Protein AF-A0A238JU93-F1 (afdb_monomer_lite)

pLDDT: mean 76.15, std 23.97, range [30.08, 98.0]

Sequence (103 aa):
MLAKKDDAGKHATKVAVDNVKELPSVAIEADSAPARLQLILPSQSMARLTSIKDVTEAASYAEVIRRSLRIYEGLLAEVLDGSSVVVRRTDGSEECLPIATVL

Radius of gyration: 22.77 Å; chains: 1; bounding box: 55×37×70 Å

Organism: NCBI:txid1655543

Foldseek 3Di:
DDDDDDDDDDPPPPDDPPDLPPPPPPPCPPPVDDDDDDDDDDPVVVVVLVVQCVVVVPPDSVRVVVVVVVVLVVQVNCVSVVHWDWDQDPVRDIDTDCSDDPD

Structure (mmCIF, N/CA/C/O backbone):
data_AF-A0A238JU93-F1
#
_entry.id   AF-A0A238JU93-F1
#
loop_
_atom_site.group_PDB
_atom_site.id
_atom_site.type_symbol
_atom_site.label_atom_id
_atom_site.label_alt_id
_atom_site.label_comp_id
_atom_site.label_asym_id
_atom_site.label_entity_id
_atom_site.label_seq_id
_atom_site.pdbx_PDB_ins_code
_atom_site.Cartn_x
_atom_site.Cartn_y
_atom_site.Cartn_z
_atom_site.occupancy
_atom_site.B_iso_or_equiv
_atom_site.auth_seq_id
_atom_site.auth_comp_id
_atom_site.auth_asym_id
_atom_site.auth_atom_id
_atom_site.pdbx_PDB_model_num
ATOM 1 N N . MET A 1 1 ? -40.085 -21.542 51.710 1.00 38.19 1 MET A N 1
ATOM 2 C CA . MET A 1 1 ? -38.966 -22.503 51.797 1.00 38.19 1 MET A CA 1
ATOM 3 C C . MET A 1 1 ? -38.433 -22.740 50.391 1.00 38.19 1 MET A C 1
ATOM 5 O O . MET A 1 1 ? -39.245 -23.122 49.569 1.00 38.19 1 MET A O 1
ATOM 9 N N . LEU A 1 2 ? -37.130 -22.463 50.187 1.00 43.84 2 LEU A N 1
ATOM 10 C CA . LEU A 1 2 ? -36.178 -22.917 49.142 1.00 43.84 2 LEU A CA 1
ATOM 11 C C . LEU A 1 2 ? -36.572 -22.827 47.645 1.00 43.84 2 LEU A C 1
ATOM 13 O O . LEU A 1 2 ? -37.677 -23.180 47.283 1.00 43.84 2 LEU A O 1
ATOM 17 N N . ALA A 1 3 ? -35.711 -22.542 46.663 1.00 40.59 3 ALA A N 1
ATOM 18 C CA . ALA A 1 3 ? -34.393 -21.911 46.494 1.00 40.59 3 ALA A CA 1
ATOM 19 C C . ALA A 1 3 ? -34.099 -21.924 44.961 1.00 40.59 3 ALA A C 1
ATOM 21 O O . ALA A 1 3 ? -34.670 -22.732 44.235 1.00 40.59 3 ALA A O 1
ATOM 22 N N . LYS A 1 4 ? -33.224 -21.024 44.492 1.00 47.06 4 LYS A N 1
ATOM 23 C CA . LYS A 1 4 ? -32.825 -20.717 43.095 1.00 47.06 4 LYS A CA 1
ATOM 24 C C . LYS A 1 4 ? -32.073 -21.827 42.320 1.00 47.06 4 LYS A C 1
ATOM 26 O O . LYS A 1 4 ? -31.382 -22.625 42.948 1.00 47.06 4 LYS A O 1
ATOM 31 N N . LYS A 1 5 ? -32.080 -21.729 40.975 1.00 43.16 5 LYS A N 1
ATOM 32 C CA . LYS A 1 5 ? -30.923 -21.833 40.032 1.00 43.16 5 LYS A CA 1
ATOM 33 C C . LYS A 1 5 ? -31.426 -21.584 38.592 1.00 43.16 5 LYS A C 1
ATOM 35 O O . LYS A 1 5 ? -32.360 -22.255 38.179 1.00 43.16 5 LYS A O 1
ATOM 40 N N . ASP A 1 6 ? -31.104 -20.479 37.922 1.00 41.03 6 ASP A N 1
ATOM 41 C CA . ASP A 1 6 ? -29.861 -20.108 37.209 1.00 41.03 6 ASP A CA 1
ATOM 42 C C . ASP A 1 6 ? -29.646 -20.855 35.873 1.00 41.03 6 ASP A C 1
ATOM 44 O O . ASP A 1 6 ? -29.473 -22.070 35.860 1.00 41.03 6 ASP A O 1
ATOM 48 N N . ASP A 1 7 ? -29.560 -20.050 34.804 1.00 36.25 7 ASP A N 1
ATOM 49 C CA . ASP A 1 7 ? -28.516 -20.054 33.759 1.00 36.25 7 ASP A CA 1
ATOM 50 C C . ASP A 1 7 ? -28.916 -20.304 32.287 1.00 36.25 7 ASP A C 1
ATOM 52 O O . ASP A 1 7 ? -29.649 -21.230 31.959 1.00 36.25 7 ASP A O 1
ATOM 56 N N . ALA A 1 8 ? -28.327 -19.437 31.447 1.00 34.69 8 ALA A N 1
ATOM 57 C CA . ALA A 1 8 ? -27.998 -19.527 30.022 1.00 34.69 8 ALA A CA 1
ATOM 58 C C . ALA A 1 8 ? -29.110 -19.890 29.013 1.00 34.69 8 ALA A C 1
ATOM 60 O O . ALA A 1 8 ? -29.830 -20.862 29.137 1.00 34.69 8 ALA A O 1
ATOM 61 N N . GLY A 1 9 ? -29.285 -19.207 27.886 1.00 30.08 9 GLY A N 1
ATOM 62 C CA . GLY A 1 9 ? -28.359 -18.373 27.141 1.00 30.08 9 GLY A CA 1
ATOM 63 C C . GLY A 1 9 ? -28.615 -18.610 25.647 1.00 30.08 9 GLY A C 1
ATOM 64 O O . GLY A 1 9 ? -28.700 -19.745 25.201 1.00 30.08 9 GLY A O 1
ATOM 65 N N . LYS A 1 10 ? -28.742 -17.515 24.891 1.00 37.72 10 LYS A N 1
ATOM 66 C CA . LYS A 1 10 ? -28.444 -17.388 23.452 1.00 37.72 10 LYS A CA 1
ATOM 67 C C . LYS A 1 10 ? -28.916 -18.517 22.513 1.00 37.72 10 LYS A C 1
ATOM 69 O O . LYS A 1 10 ? -28.138 -19.384 22.132 1.00 37.72 10 LYS A O 1
ATOM 74 N N . HIS A 1 11 ? -30.102 -18.351 21.929 1.00 38.03 11 HIS A N 1
ATOM 75 C CA . HIS A 1 11 ? -30.345 -18.823 20.561 1.00 38.03 11 HIS A CA 1
ATOM 76 C C . HIS A 1 11 ? -29.900 -17.736 19.574 1.00 38.03 11 HIS A C 1
ATOM 78 O O . HIS A 1 11 ? -30.714 -17.007 19.018 1.00 38.03 11 HIS A O 1
ATOM 84 N N . ALA A 1 12 ? -28.584 -17.590 19.407 1.00 37.09 12 ALA A N 1
ATOM 85 C CA . ALA A 1 12 ? -28.033 -16.919 18.239 1.00 37.09 12 ALA A CA 1
ATOM 86 C C . ALA A 1 12 ? -27.796 -17.992 17.178 1.00 37.09 12 ALA A C 1
ATOM 88 O O . ALA A 1 12 ? -27.004 -18.915 17.366 1.00 37.09 12 ALA A O 1
ATOM 89 N N . THR A 1 13 ? -28.555 -17.887 16.096 1.00 34.25 13 THR A N 1
ATOM 90 C CA . THR A 1 13 ? -28.474 -18.715 14.900 1.00 34.25 13 THR A CA 1
ATOM 91 C C . THR A 1 13 ? -27.028 -18.771 14.413 1.00 34.25 13 THR A C 1
ATOM 93 O O . THR A 1 13 ? -26.450 -17.758 14.024 1.00 34.25 13 THR A O 1
ATOM 96 N N . LYS A 1 14 ? -26.431 -19.962 14.467 1.00 35.19 14 LYS A N 1
ATOM 97 C CA . LYS A 1 14 ? -25.110 -20.249 13.912 1.00 35.19 14 LYS A CA 1
ATOM 98 C C . LYS A 1 14 ? -25.271 -20.277 12.390 1.00 35.19 14 LYS A C 1
ATOM 100 O O . LYS A 1 14 ? -25.664 -21.295 11.829 1.00 35.19 14 LYS A O 1
ATOM 105 N N . VAL A 1 15 ? -25.071 -19.138 11.731 1.00 40.88 15 VAL A N 1
ATOM 106 C CA . VAL A 1 15 ? -24.903 -19.117 10.276 1.00 40.88 15 VAL A CA 1
ATOM 107 C C . VAL A 1 15 ? -23.533 -19.724 10.007 1.00 40.88 15 VAL A C 1
ATOM 109 O O . VAL A 1 15 ? -22.523 -19.222 10.495 1.00 40.88 15 VAL A O 1
ATOM 112 N N . ALA A 1 16 ? -23.534 -20.866 9.325 1.00 37.03 16 ALA A N 1
ATOM 113 C CA . ALA A 1 16 ? -22.337 -21.550 8.876 1.00 37.03 16 ALA A CA 1
ATOM 114 C C . ALA A 1 16 ? -21.545 -20.603 7.967 1.00 37.03 16 ALA A C 1
ATOM 116 O O . ALA A 1 16 ? -22.004 -20.244 6.883 1.00 37.03 16 ALA A O 1
ATOM 117 N N . VAL A 1 17 ? -20.372 -20.182 8.434 1.00 42.12 17 VAL A N 1
ATOM 118 C CA . VAL A 1 17 ? -19.372 -19.474 7.629 1.00 42.12 17 VAL A CA 1
ATOM 119 C C . VAL A 1 17 ? -18.515 -20.538 6.940 1.00 42.12 17 VAL A C 1
ATOM 121 O O . VAL A 1 17 ? -17.309 -20.612 7.125 1.00 42.12 17 VAL A O 1
ATOM 124 N N . ASP A 1 18 ? -19.163 -21.415 6.178 1.00 40.91 18 ASP A N 1
ATOM 125 C CA . ASP A 1 18 ? -18.491 -22.403 5.339 1.00 40.91 18 ASP A CA 1
ATOM 126 C C . ASP A 1 18 ? -18.476 -21.838 3.919 1.00 40.91 18 ASP A C 1
ATOM 128 O O . ASP A 1 18 ? -19.372 -22.146 3.137 1.00 40.91 18 ASP A O 1
ATOM 132 N N . ASN A 1 19 ? -17.553 -20.906 3.644 1.00 43.50 19 ASN A N 1
ATOM 133 C CA . ASN A 1 19 ? -17.003 -20.582 2.309 1.00 43.50 19 ASN A CA 1
ATOM 134 C C . ASN A 1 19 ? -16.181 -19.276 2.299 1.00 43.50 19 ASN A C 1
ATOM 136 O O . ASN A 1 19 ? -16.199 -18.534 1.315 1.00 43.50 19 ASN A O 1
ATOM 140 N N . VAL A 1 20 ? -15.395 -18.992 3.343 1.00 45.66 20 VAL A N 1
ATOM 141 C CA . VAL A 1 20 ? -14.224 -18.135 3.117 1.00 45.66 20 VAL A CA 1
ATOM 142 C C . VAL A 1 20 ? -13.181 -19.045 2.491 1.00 45.66 20 VAL A C 1
ATOM 144 O O . VAL A 1 20 ? -12.593 -19.894 3.152 1.00 45.66 20 VAL A O 1
ATOM 147 N N . LYS A 1 21 ? -13.025 -18.937 1.170 1.00 47.75 21 LYS A N 1
ATOM 148 C CA . LYS A 1 21 ? -11.866 -19.486 0.477 1.00 47.75 21 LYS A CA 1
ATOM 149 C C . LYS A 1 21 ? -10.661 -18.788 1.097 1.00 47.75 21 LYS A C 1
ATOM 151 O O . LYS A 1 21 ? -10.388 -17.648 0.729 1.00 47.75 21 LYS A O 1
ATOM 156 N N . GLU A 1 22 ? -10.016 -19.441 2.067 1.00 47.25 22 GLU A N 1
ATOM 157 C CA . GLU A 1 22 ? -8.713 -19.033 2.583 1.00 47.25 22 GLU A CA 1
ATOM 158 C C . GLU A 1 22 ? -7.886 -18.599 1.373 1.00 47.25 22 GLU A C 1
ATOM 160 O O . GLU A 1 22 ? -7.807 -19.329 0.372 1.00 47.25 22 GLU A O 1
ATOM 165 N N . LEU A 1 23 ? -7.321 -17.386 1.413 1.00 49.19 23 LEU A N 1
ATOM 166 C CA . LEU A 1 23 ? -6.200 -17.112 0.526 1.00 49.19 23 LEU A CA 1
ATOM 167 C C . LEU A 1 23 ? -5.250 -18.277 0.761 1.00 49.19 23 LEU A C 1
ATOM 169 O O . LEU A 1 23 ? -4.904 -18.502 1.924 1.00 49.19 23 LEU A O 1
ATOM 173 N N . PRO A 1 24 ? -4.920 -19.070 -0.275 1.00 46.94 24 PRO A N 1
ATOM 174 C CA . PRO A 1 24 ? -4.088 -20.234 -0.068 1.00 46.94 24 PRO A CA 1
ATOM 175 C C . PRO A 1 24 ? -2.878 -19.738 0.702 1.00 46.94 24 PRO A C 1
ATOM 177 O O . PRO A 1 24 ? -2.241 -18.774 0.266 1.00 46.94 24 PRO A O 1
ATOM 180 N N . SER A 1 25 ? -2.614 -20.332 1.869 1.00 49.53 25 SER A N 1
ATOM 181 C CA . SER A 1 25 ? -1.358 -20.127 2.566 1.00 49.53 25 SER A CA 1
ATOM 182 C C . SER A 1 25 ? -0.304 -20.716 1.639 1.00 49.53 25 SER A C 1
ATOM 184 O O . SER A 1 25 ? 0.064 -21.888 1.736 1.00 49.53 25 SER A O 1
ATOM 186 N N . VAL A 1 26 ? 0.093 -19.948 0.628 1.00 48.62 26 VAL A N 1
ATOM 187 C CA . VAL A 1 26 ? 1.215 -20.288 -0.212 1.00 48.62 26 VAL A CA 1
ATOM 188 C C . VAL A 1 26 ? 2.356 -20.230 0.777 1.00 48.62 26 VAL A C 1
ATOM 190 O O . VAL A 1 26 ? 2.804 -19.154 1.166 1.00 48.62 26 VAL A O 1
ATOM 193 N N . ALA A 1 27 ? 2.770 -21.400 1.263 1.00 45.69 27 ALA A N 1
ATOM 194 C CA . ALA A 1 27 ? 4.126 -21.577 1.715 1.00 45.69 27 ALA A CA 1
ATOM 195 C C . ALA A 1 27 ? 4.948 -21.114 0.517 1.00 45.69 27 ALA A C 1
ATOM 197 O O . ALA A 1 27 ? 5.029 -21.812 -0.494 1.00 45.69 27 ALA A O 1
ATOM 198 N N . ILE A 1 28 ? 5.405 -19.861 0.564 1.00 55.47 28 ILE A N 1
ATOM 199 C CA . ILE A 1 28 ? 6.311 -19.323 -0.433 1.00 55.47 28 ILE A CA 1
ATOM 200 C C . ILE A 1 28 ? 7.607 -20.071 -0.149 1.00 55.47 28 ILE A C 1
ATOM 202 O O . ILE A 1 28 ? 8.468 -19.593 0.586 1.00 55.47 28 ILE A O 1
ATOM 206 N N . GLU A 1 29 ? 7.694 -21.303 -0.659 1.00 49.25 29 GLU A N 1
ATOM 207 C CA . GLU A 1 29 ? 8.950 -21.934 -1.022 1.00 49.25 29 GLU A CA 1
ATOM 208 C C . GLU A 1 29 ? 9.702 -20.822 -1.739 1.00 49.25 29 GLU A C 1
ATOM 210 O O . GLU A 1 29 ? 9.256 -20.332 -2.779 1.00 49.25 29 GLU A O 1
ATOM 215 N N . ALA A 1 30 ? 10.724 -20.290 -1.074 1.00 52.81 30 ALA A N 1
ATOM 216 C CA . ALA A 1 30 ? 11.425 -19.091 -1.486 1.00 52.81 30 ALA A CA 1
ATOM 217 C C . ALA A 1 30 ? 12.306 -19.401 -2.699 1.00 52.81 30 ALA A C 1
ATOM 219 O O . ALA A 1 30 ? 13.517 -19.198 -2.668 1.00 52.81 30 ALA A O 1
ATOM 220 N N . ASP A 1 31 ? 11.705 -19.880 -3.783 1.00 52.56 31 ASP A N 1
ATOM 221 C CA . ASP A 1 31 ? 12.300 -19.828 -5.097 1.00 52.56 31 ASP A CA 1
ATOM 222 C C . ASP A 1 31 ? 12.213 -18.369 -5.558 1.00 52.56 31 ASP A C 1
ATOM 224 O O . ASP A 1 31 ? 11.319 -17.931 -6.283 1.00 52.56 31 ASP A O 1
ATOM 228 N N . SER A 1 32 ? 13.110 -17.555 -4.996 1.00 63.62 32 SER A N 1
ATOM 229 C CA . SER A 1 32 ? 13.246 -16.120 -5.238 1.00 63.62 32 SER A CA 1
ATOM 230 C C . SER A 1 32 ? 13.865 -15.871 -6.619 1.00 63.62 32 SER A C 1
ATOM 232 O O . SER A 1 32 ? 14.860 -15.150 -6.757 1.00 63.62 32 SER A O 1
ATOM 234 N N . ALA A 1 33 ? 13.298 -16.470 -7.662 1.00 78.00 33 ALA A N 1
ATOM 235 C CA . ALA A 1 33 ? 13.676 -16.154 -9.024 1.00 78.00 33 ALA A CA 1
ATOM 236 C C . ALA A 1 33 ? 13.293 -14.688 -9.317 1.00 78.00 33 ALA A C 1
ATOM 238 O O . ALA A 1 33 ? 12.164 -14.267 -9.043 1.00 78.00 33 ALA A O 1
ATOM 239 N N . PRO A 1 34 ? 14.213 -13.868 -9.855 1.00 81.50 34 PRO A N 1
ATOM 240 C CA . PRO A 1 34 ? 13.912 -12.477 -10.157 1.00 81.50 34 PRO A CA 1
ATOM 241 C C . PRO A 1 34 ? 12.847 -12.388 -11.259 1.00 81.50 34 PRO A C 1
ATOM 243 O O . PRO A 1 34 ? 13.088 -12.771 -12.403 1.00 81.50 34 PRO A O 1
ATOM 246 N N . ALA A 1 35 ? 11.683 -11.827 -10.932 1.00 85.12 35 ALA A N 1
ATOM 247 C CA . ALA A 1 35 ? 10.632 -11.525 -11.898 1.00 85.12 35 ALA A CA 1
ATOM 248 C C . ALA A 1 35 ? 10.756 -10.084 -12.420 1.00 85.12 35 ALA A C 1
ATOM 250 O O . ALA A 1 35 ? 11.059 -9.153 -11.669 1.00 85.12 35 ALA A O 1
ATOM 251 N N . ARG A 1 36 ? 10.498 -9.880 -13.718 1.00 88.81 36 ARG A N 1
ATOM 252 C CA . ARG A 1 36 ? 10.411 -8.546 -14.334 1.00 88.81 36 ARG A CA 1
ATOM 253 C C . ARG A 1 36 ? 8.953 -8.208 -14.609 1.00 88.81 36 ARG A C 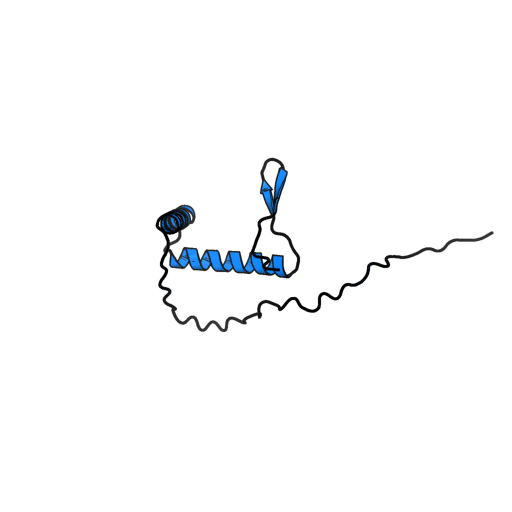1
ATOM 255 O O . ARG A 1 36 ? 8.285 -8.928 -15.341 1.00 88.81 36 ARG A O 1
ATOM 262 N N . LEU A 1 37 ? 8.493 -7.089 -14.060 1.00 88.00 37 LEU A N 1
ATOM 263 C CA . LEU A 1 37 ? 7.143 -6.578 -14.266 1.00 88.00 37 LEU A CA 1
ATOM 264 C C . LEU A 1 37 ? 7.207 -5.282 -15.075 1.00 88.00 37 LEU A C 1
ATOM 266 O O . LEU A 1 37 ? 7.816 -4.306 -14.636 1.00 88.00 37 LEU A O 1
ATOM 270 N N . GLN A 1 38 ? 6.584 -5.269 -16.252 1.00 92.50 38 GLN A N 1
ATOM 271 C CA . GLN A 1 38 ? 6.409 -4.050 -17.034 1.00 92.50 38 GLN A CA 1
ATOM 272 C C . GLN A 1 38 ? 5.055 -3.431 -16.686 1.00 92.50 38 GLN A C 1
ATOM 274 O O . GLN A 1 38 ? 4.013 -4.036 -16.918 1.00 92.50 38 GLN A O 1
ATOM 279 N N . LEU A 1 39 ? 5.076 -2.227 -16.118 1.00 89.62 39 LEU A N 1
ATOM 280 C CA . LEU A 1 39 ? 3.874 -1.499 -15.720 1.00 89.62 39 LEU A CA 1
ATOM 281 C C . LEU A 1 39 ? 3.670 -0.288 -16.623 1.00 89.62 39 LEU A C 1
ATOM 283 O O . LEU A 1 39 ? 4.596 0.492 -16.841 1.00 89.62 39 LEU A O 1
ATOM 287 N N . ILE A 1 40 ? 2.440 -0.108 -17.098 1.00 94.12 40 ILE A N 1
ATOM 288 C CA . ILE A 1 40 ? 1.999 1.130 -17.739 1.00 94.12 40 ILE A CA 1
ATOM 289 C C . ILE A 1 40 ? 1.117 1.852 -16.729 1.00 94.12 40 ILE A C 1
ATOM 291 O O . ILE A 1 40 ? 0.041 1.374 -16.376 1.00 94.12 40 ILE A O 1
ATOM 295 N N . LEU A 1 41 ? 1.595 2.991 -16.242 1.00 93.44 41 LEU A N 1
ATOM 296 C CA . LEU A 1 41 ? 0.904 3.794 -15.243 1.00 93.44 41 LEU A CA 1
ATOM 297 C C . LEU A 1 41 ? 0.551 5.160 -15.844 1.00 93.44 41 LEU A C 1
ATOM 299 O O . LEU A 1 41 ? 1.409 5.775 -16.484 1.00 93.44 41 LEU A O 1
ATOM 303 N N . PRO A 1 42 ? -0.673 5.674 -15.620 1.00 97.38 42 PRO A N 1
ATOM 304 C CA . PRO A 1 42 ? -0.985 7.067 -15.907 1.00 97.38 42 PRO A CA 1
ATOM 305 C C . PRO A 1 42 ? 0.005 8.002 -15.204 1.00 97.38 42 PRO A C 1
ATOM 307 O O . PRO A 1 42 ? 0.511 7.686 -14.123 1.00 97.38 42 PRO A O 1
ATOM 310 N N . SER A 1 43 ? 0.241 9.183 -15.776 1.00 95.94 43 SER A N 1
ATOM 311 C CA . SER A 1 43 ? 1.196 10.166 -15.241 1.00 95.94 43 SER A CA 1
ATOM 312 C C . SER A 1 43 ? 0.935 10.508 -13.770 1.00 95.94 43 SER A C 1
ATOM 314 O O . SER A 1 43 ? 1.868 10.576 -12.972 1.00 95.94 43 SER A O 1
ATOM 316 N N . GLN A 1 44 ? -0.338 10.641 -13.385 1.00 96.75 44 GLN A N 1
ATOM 317 C CA . GLN A 1 44 ? -0.728 10.886 -11.997 1.00 96.75 44 GLN A CA 1
ATOM 318 C C . GLN A 1 44 ? -0.321 9.735 -11.063 1.00 96.75 44 GLN A C 1
ATOM 320 O O . GLN A 1 44 ? 0.185 9.983 -9.969 1.00 96.75 44 GLN A O 1
ATOM 325 N N . SER A 1 45 ? -0.514 8.482 -11.479 1.00 95.56 45 SER A N 1
ATOM 326 C CA . SER A 1 45 ? -0.135 7.307 -10.687 1.00 95.56 45 SER A CA 1
ATOM 327 C C . SER A 1 45 ? 1.381 7.187 -10.553 1.00 95.56 45 SER A C 1
ATOM 329 O O . SER A 1 45 ? 1.869 6.884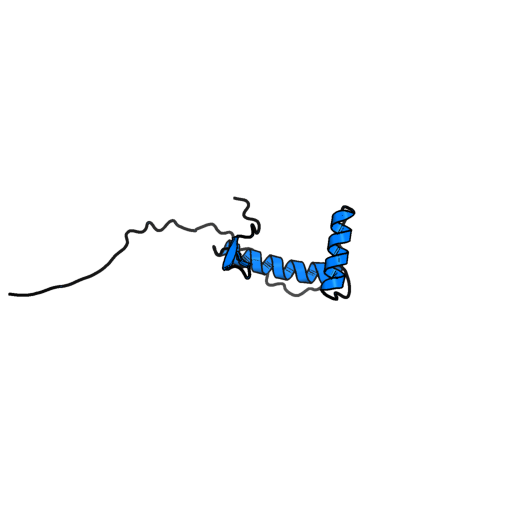 -9.466 1.00 95.56 45 SER A O 1
ATOM 331 N N . MET A 1 46 ? 2.131 7.501 -11.615 1.00 96.56 46 MET A N 1
ATOM 332 C CA . MET A 1 46 ? 3.593 7.593 -11.543 1.00 96.56 46 MET A CA 1
ATOM 333 C C . MET A 1 46 ? 4.048 8.661 -10.547 1.00 96.56 46 MET A C 1
ATOM 335 O O . MET A 1 46 ? 4.903 8.379 -9.717 1.00 96.56 46 MET A O 1
ATOM 339 N N . ALA A 1 47 ? 3.448 9.855 -10.571 1.00 97.19 47 ALA A N 1
ATOM 340 C CA . ALA A 1 47 ? 3.794 10.921 -9.630 1.00 97.19 47 ALA A CA 1
ATOM 341 C C . ALA A 1 47 ? 3.544 10.510 -8.168 1.00 97.19 47 ALA A C 1
ATOM 343 O O . ALA A 1 47 ? 4.377 10.769 -7.298 1.00 97.19 47 ALA A O 1
AT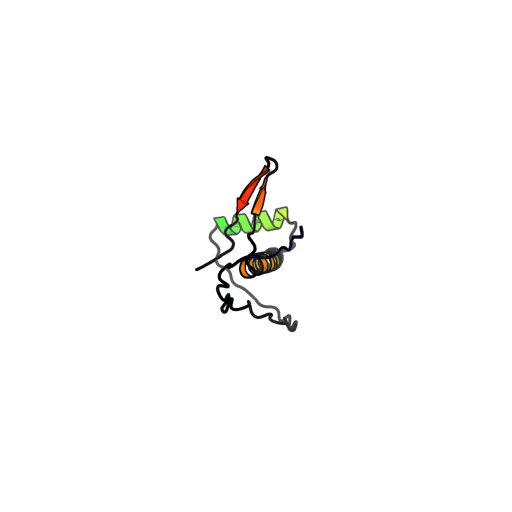OM 344 N N . ARG A 1 48 ? 2.430 9.813 -7.898 1.00 96.88 48 ARG A N 1
ATOM 345 C CA . ARG A 1 48 ? 2.150 9.240 -6.570 1.00 96.88 48 ARG A CA 1
ATOM 346 C C . ARG A 1 48 ? 3.205 8.212 -6.166 1.00 96.88 48 ARG A C 1
ATOM 348 O O . ARG A 1 48 ? 3.702 8.270 -5.047 1.00 96.88 48 ARG A O 1
ATOM 355 N N . LEU A 1 49 ? 3.572 7.307 -7.073 1.00 95.88 49 LEU A N 1
ATOM 356 C CA . LEU A 1 49 ? 4.595 6.293 -6.819 1.00 95.88 49 LEU A CA 1
ATOM 357 C C . LEU A 1 49 ? 5.960 6.926 -6.499 1.00 95.88 49 LEU A C 1
ATOM 359 O O . LEU A 1 49 ? 6.626 6.487 -5.562 1.00 95.88 49 LEU A O 1
ATOM 363 N N . THR A 1 50 ? 6.347 7.984 -7.219 1.00 97.00 50 THR A N 1
ATOM 364 C CA . THR A 1 50 ? 7.552 8.776 -6.925 1.00 97.00 50 THR A CA 1
ATOM 365 C C . THR A 1 50 ? 7.490 9.415 -5.545 1.00 97.00 50 THR A C 1
ATOM 367 O O . THR A 1 50 ? 8.403 9.219 -4.750 1.00 97.00 50 THR A O 1
ATOM 370 N N . SER A 1 51 ? 6.387 10.089 -5.210 1.00 97.94 51 SER A N 1
ATOM 371 C CA . SER A 1 51 ? 6.219 10.707 -3.891 1.00 97.94 51 SER A CA 1
ATOM 372 C C . SER A 1 51 ? 6.322 9.689 -2.750 1.00 97.94 51 SER A C 1
ATOM 374 O O . SER A 1 51 ? 7.014 9.945 -1.767 1.00 97.94 51 SER A O 1
ATOM 376 N N . ILE A 1 52 ? 5.703 8.513 -2.893 1.00 97.50 52 ILE A N 1
ATOM 377 C CA . ILE A 1 52 ? 5.795 7.440 -1.893 1.00 97.50 52 ILE A CA 1
ATOM 378 C C . ILE A 1 52 ? 7.237 6.945 -1.767 1.00 97.50 52 ILE A C 1
ATOM 380 O O . ILE A 1 52 ? 7.724 6.772 -0.650 1.00 97.50 52 ILE A O 1
ATOM 384 N N . LYS A 1 53 ? 7.934 6.728 -2.890 1.00 97.75 53 LYS A N 1
ATOM 385 C CA . LYS A 1 53 ? 9.342 6.313 -2.882 1.00 97.75 53 LYS A CA 1
ATOM 386 C C . LYS A 1 53 ? 10.199 7.291 -2.082 1.00 97.75 53 LYS A C 1
ATOM 388 O O . LYS A 1 53 ? 11.027 6.848 -1.295 1.00 97.75 53 LYS A O 1
ATOM 393 N N . ASP A 1 54 ? 9.997 8.588 -2.283 1.00 98.00 54 ASP A N 1
ATOM 394 C CA . ASP A 1 54 ? 10.819 9.619 -1.656 1.00 98.00 54 ASP A CA 1
ATOM 395 C C . ASP A 1 54 ? 10.499 9.772 -0.162 1.00 98.00 54 ASP A C 1
ATOM 397 O O . ASP A 1 54 ? 11.414 9.749 0.653 1.00 98.00 54 ASP A O 1
ATOM 401 N N . VAL A 1 55 ? 9.217 9.814 0.223 1.00 97.69 55 VAL A N 1
ATOM 402 C CA . VAL A 1 55 ? 8.797 9.921 1.638 1.00 97.69 55 VAL A CA 1
ATOM 403 C C . VAL A 1 55 ? 9.189 8.688 2.459 1.00 97.69 55 VAL A C 1
ATOM 405 O O . VAL A 1 55 ? 9.459 8.798 3.650 1.00 97.69 55 VAL A O 1
ATOM 408 N N . THR A 1 56 ? 9.216 7.506 1.837 1.00 95.81 56 THR A N 1
ATOM 409 C CA . THR A 1 56 ? 9.596 6.243 2.502 1.00 95.81 56 THR A CA 1
ATOM 410 C C . THR A 1 56 ? 11.069 5.875 2.320 1.00 95.81 56 THR A C 1
ATOM 412 O O . THR A 1 56 ? 11.470 4.764 2.688 1.00 95.81 56 THR A O 1
ATOM 415 N N . GLU A 1 57 ? 11.851 6.773 1.710 1.00 96.69 57 GLU A N 1
ATOM 416 C CA . GLU A 1 57 ? 13.277 6.604 1.408 1.00 96.69 57 GLU A CA 1
ATOM 417 C C . GLU A 1 57 ? 13.593 5.257 0.736 1.00 96.69 57 GLU A C 1
ATOM 419 O O . GLU A 1 57 ? 14.595 4.589 0.998 1.00 96.69 57 GLU A O 1
ATOM 424 N N . ALA A 1 58 ? 12.696 4.802 -0.137 1.00 97.19 58 ALA A N 1
ATOM 425 C CA . ALA A 1 58 ? 12.857 3.528 -0.809 1.00 97.19 58 ALA A CA 1
ATOM 426 C C . ALA A 1 58 ? 13.941 3.625 -1.894 1.00 97.19 58 ALA A C 1
ATOM 428 O O . ALA A 1 58 ? 13.935 4.516 -2.748 1.00 97.19 58 ALA A O 1
ATOM 429 N N . ALA A 1 59 ? 14.837 2.635 -1.919 1.00 96.00 59 ALA A N 1
ATOM 430 C CA . ALA A 1 59 ? 15.949 2.578 -2.868 1.00 96.00 59 ALA A CA 1
ATOM 431 C C . ALA A 1 59 ? 15.502 2.448 -4.340 1.00 96.00 59 ALA A C 1
ATOM 433 O O . ALA A 1 59 ? 16.260 2.760 -5.253 1.00 96.00 59 ALA A O 1
ATOM 434 N N . SER A 1 60 ? 14.278 1.969 -4.596 1.00 95.88 60 SER A N 1
ATOM 435 C CA . SER A 1 60 ? 13.720 1.820 -5.946 1.00 95.88 60 SER A CA 1
ATOM 436 C C . SER A 1 60 ? 12.193 1.709 -5.928 1.00 95.88 60 SER A C 1
ATOM 438 O O . SER A 1 60 ? 11.596 1.403 -4.897 1.00 95.88 60 SER A O 1
ATOM 440 N N . TYR A 1 61 ? 11.547 1.868 -7.088 1.00 95.06 61 TYR A N 1
ATOM 441 C CA . TYR A 1 61 ? 10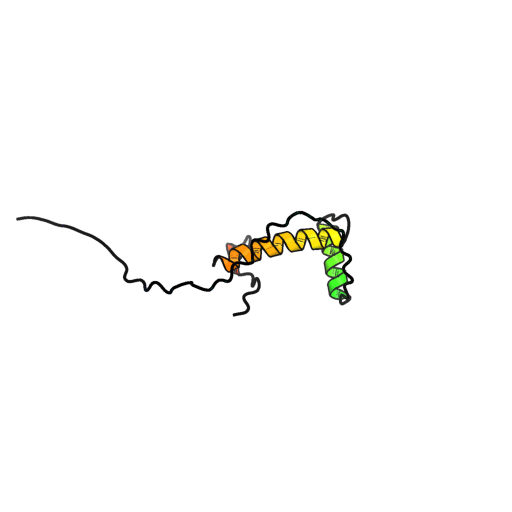.111 1.592 -7.232 1.00 95.06 61 TYR A CA 1
ATOM 442 C C . TYR A 1 61 ? 9.757 0.126 -6.952 1.00 95.06 61 TYR A C 1
ATOM 444 O O . TYR A 1 61 ? 8.707 -0.152 -6.383 1.00 95.06 61 TYR A O 1
ATOM 452 N N . ALA A 1 62 ? 10.646 -0.813 -7.293 1.00 93.69 62 ALA A N 1
ATOM 453 C CA . ALA A 1 62 ? 10.450 -2.229 -6.986 1.00 93.69 62 ALA A CA 1
ATOM 454 C C . ALA A 1 62 ? 10.427 -2.492 -5.470 1.00 93.69 62 ALA A C 1
ATOM 456 O O . ALA A 1 62 ? 9.710 -3.372 -5.003 1.00 93.69 62 ALA A O 1
ATOM 457 N N . GLU A 1 63 ? 11.198 -1.731 -4.689 1.00 93.81 63 GLU A N 1
ATOM 458 C CA . GLU A 1 63 ? 11.135 -1.780 -3.226 1.00 93.81 63 GLU A CA 1
ATOM 459 C C . GLU A 1 63 ? 9.810 -1.220 -2.700 1.00 93.81 63 GLU A C 1
ATOM 461 O O . GLU A 1 63 ? 9.190 -1.860 -1.855 1.00 93.81 63 GLU A O 1
ATOM 466 N N . VAL A 1 64 ? 9.336 -0.088 -3.236 1.00 95.81 64 VAL A N 1
ATOM 467 C CA . VAL A 1 64 ? 8.014 0.457 -2.878 1.00 95.81 64 VAL A CA 1
ATOM 468 C C . VAL A 1 64 ? 6.926 -0.584 -3.122 1.00 95.81 64 VAL A C 1
ATOM 470 O O . VAL A 1 64 ? 6.172 -0.893 -2.208 1.00 95.81 64 VAL A O 1
ATOM 473 N N . ILE A 1 65 ? 6.897 -1.189 -4.314 1.00 93.12 65 ILE A N 1
ATOM 474 C CA . ILE A 1 65 ? 5.904 -2.208 -4.673 1.00 93.12 65 ILE A CA 1
ATOM 475 C C . ILE A 1 65 ? 5.983 -3.410 -3.723 1.00 93.12 65 ILE A C 1
ATOM 477 O O . ILE A 1 65 ? 4.955 -3.832 -3.203 1.00 93.12 65 ILE A O 1
ATOM 481 N N . ARG A 1 66 ? 7.182 -3.936 -3.431 1.00 91.00 66 ARG A N 1
ATOM 482 C CA . ARG A 1 66 ? 7.348 -5.059 -2.488 1.00 91.00 66 ARG A CA 1
ATOM 483 C C . ARG A 1 66 ? 6.853 -4.725 -1.081 1.00 91.00 66 ARG A C 1
ATOM 485 O O . ARG A 1 66 ? 6.192 -5.555 -0.463 1.00 91.00 66 ARG A O 1
ATOM 492 N N . ARG A 1 67 ? 7.151 -3.524 -0.573 1.00 94.56 67 ARG A N 1
ATOM 493 C CA . ARG A 1 67 ? 6.643 -3.059 0.728 1.00 94.56 67 ARG A CA 1
ATOM 494 C C . ARG A 1 67 ? 5.120 -2.937 0.712 1.00 94.56 67 ARG A C 1
ATOM 496 O O . ARG A 1 67 ? 4.470 -3.419 1.632 1.00 94.56 67 ARG A O 1
ATOM 503 N N . SER A 1 68 ? 4.554 -2.347 -0.340 1.00 93.12 68 SER A N 1
ATOM 504 C CA . SER A 1 68 ? 3.106 -2.188 -0.495 1.00 93.12 68 SER A CA 1
ATOM 505 C C . SER A 1 68 ? 2.368 -3.524 -0.568 1.00 93.12 6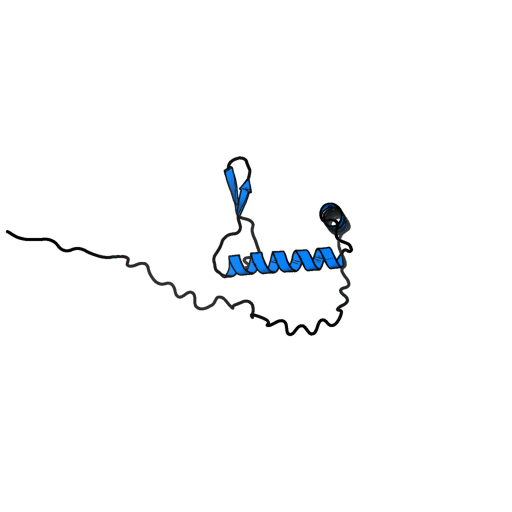8 SER A C 1
ATOM 507 O O . SER A 1 68 ? 1.317 -3.645 0.053 1.00 93.12 68 SER A O 1
ATOM 509 N N . LEU A 1 69 ? 2.916 -4.524 -1.268 1.00 92.31 69 LEU A N 1
ATOM 510 C CA . LEU A 1 69 ? 2.315 -5.859 -1.363 1.00 92.31 69 LEU A CA 1
ATOM 511 C C . LEU A 1 69 ? 2.174 -6.516 0.011 1.00 92.31 69 LEU A C 1
ATOM 513 O O . LEU A 1 69 ? 1.083 -6.950 0.352 1.00 92.31 69 LEU A O 1
ATOM 517 N N . ARG A 1 70 ? 3.226 -6.486 0.836 1.00 90.69 70 ARG A N 1
ATOM 518 C CA . ARG A 1 70 ? 3.182 -7.051 2.197 1.00 90.69 70 ARG A CA 1
ATOM 519 C C . ARG A 1 70 ? 2.131 -6.391 3.083 1.00 90.69 70 ARG A C 1
ATOM 521 O O . ARG A 1 70 ? 1.438 -7.066 3.835 1.00 90.69 70 ARG A O 1
ATOM 528 N N . ILE A 1 71 ? 2.017 -5.063 3.005 1.00 93.56 71 ILE A N 1
ATOM 529 C CA . ILE A 1 71 ? 0.985 -4.332 3.751 1.00 93.56 71 ILE A CA 1
ATOM 530 C C . ILE A 1 71 ? -0.404 -4.719 3.244 1.00 93.56 71 ILE A C 1
ATOM 532 O O . ILE A 1 71 ? -1.289 -4.986 4.049 1.00 93.56 71 ILE A O 1
ATOM 536 N N . TYR A 1 72 ? -0.594 -4.784 1.926 1.00 91.44 72 TYR A N 1
ATOM 537 C CA . TYR A 1 72 ? -1.873 -5.167 1.337 1.00 91.44 72 TYR A CA 1
ATOM 538 C C . TYR A 1 72 ? -2.276 -6.602 1.704 1.00 91.44 72 TYR A C 1
ATOM 540 O O . TYR A 1 72 ? -3.429 -6.822 2.053 1.00 91.44 72 TYR A O 1
ATOM 548 N N . GLU A 1 73 ? -1.335 -7.550 1.697 1.00 91.56 73 GLU A N 1
ATOM 549 C CA . GLU A 1 73 ? -1.543 -8.935 2.142 1.00 91.56 73 GLU A CA 1
ATOM 550 C C . GLU A 1 73 ? -2.012 -8.997 3.598 1.00 91.56 73 GLU A C 1
ATOM 552 O O . GLU A 1 73 ? -3.013 -9.647 3.883 1.00 91.56 73 GLU A O 1
ATOM 557 N N . GLY A 1 74 ? -1.340 -8.279 4.504 1.00 91.56 74 GLY A N 1
ATOM 558 C CA . GLY A 1 74 ? -1.740 -8.225 5.911 1.00 91.56 74 GLY A CA 1
ATOM 559 C C . GLY A 1 74 ? -3.136 -7.627 6.102 1.00 91.56 74 GLY A C 1
ATOM 560 O O . GLY A 1 74 ? -3.965 -8.209 6.790 1.00 91.56 74 GLY A O 1
ATOM 561 N N . LEU A 1 75 ? -3.430 -6.500 5.444 1.00 92.69 75 LEU A N 1
ATOM 562 C CA . LEU A 1 75 ? -4.757 -5.875 5.512 1.00 92.69 75 LEU A CA 1
ATOM 563 C C . LEU A 1 75 ? -5.856 -6.777 4.940 1.00 92.69 75 LEU A C 1
ATOM 565 O O . LEU A 1 75 ? -6.968 -6.799 5.463 1.00 92.69 75 LEU A O 1
ATOM 569 N N . LEU A 1 76 ? -5.557 -7.502 3.862 1.00 91.19 76 LEU A N 1
ATOM 570 C CA . LEU A 1 76 ? -6.500 -8.419 3.238 1.00 91.19 76 LEU A CA 1
ATOM 571 C C . LEU A 1 76 ? -6.759 -9.646 4.120 1.00 91.19 76 LEU A C 1
ATOM 573 O O . LEU A 1 76 ? -7.908 -10.060 4.219 1.00 91.19 76 LEU A O 1
ATOM 577 N N . ALA A 1 77 ? -5.731 -10.192 4.778 1.00 90.25 77 ALA A N 1
ATOM 578 C CA . ALA A 1 77 ? -5.881 -11.308 5.712 1.00 90.25 77 ALA A CA 1
ATOM 579 C C . ALA A 1 77 ? -6.844 -10.953 6.856 1.00 90.25 77 ALA A C 1
ATOM 581 O O . ALA A 1 77 ? -7.814 -11.668 7.081 1.00 90.25 77 ALA A O 1
ATOM 582 N N . GLU A 1 78 ? -6.657 -9.788 7.484 1.00 92.12 78 GLU A N 1
ATOM 583 C CA . GLU A 1 78 ? -7.546 -9.310 8.551 1.00 92.12 78 GLU A CA 1
ATOM 584 C C . GLU A 1 78 ? -9.004 -9.185 8.083 1.00 92.12 78 GLU A C 1
ATOM 586 O O . GLU A 1 78 ? -9.925 -9.621 8.773 1.00 92.12 78 GLU A O 1
ATOM 591 N N . VAL A 1 79 ? -9.237 -8.609 6.898 1.00 90.88 79 VAL A N 1
ATOM 592 C CA . VAL A 1 79 ? -10.602 -8.454 6.367 1.00 90.88 79 VAL A CA 1
ATOM 593 C C . VAL A 1 79 ? -11.242 -9.798 6.027 1.00 90.88 79 VAL A C 1
ATOM 595 O O . VAL A 1 79 ? -12.433 -9.982 6.278 1.00 90.88 79 VAL A O 1
ATOM 598 N N . LEU A 1 80 ? -10.477 -10.747 5.486 1.00 87.44 80 LEU A N 1
ATOM 599 C CA . LEU A 1 80 ? -10.979 -12.092 5.192 1.00 87.44 80 LEU A CA 1
ATOM 600 C C . LEU A 1 80 ? -11.317 -12.884 6.460 1.00 87.44 80 LEU A C 1
ATOM 602 O O . LEU A 1 80 ? -12.271 -13.661 6.440 1.00 87.44 80 LEU A O 1
ATOM 606 N N . ASP A 1 81 ? -10.625 -12.614 7.565 1.00 90.69 81 ASP A N 1
ATOM 607 C CA . ASP A 1 81 ? -10.932 -13.169 8.888 1.00 90.69 81 ASP A CA 1
ATOM 608 C C . ASP A 1 81 ? -12.135 -12.478 9.571 1.00 90.69 81 ASP A C 1
ATOM 610 O O . ASP A 1 81 ? -12.537 -12.842 10.679 1.00 90.69 81 ASP A O 1
ATOM 614 N N . GLY A 1 82 ? -12.759 -11.500 8.902 1.00 90.12 82 GLY A N 1
ATOM 615 C CA . GLY A 1 82 ? -13.950 -10.786 9.367 1.00 90.12 82 GLY A CA 1
ATOM 616 C C . GLY A 1 82 ? -13.661 -9.514 10.168 1.00 90.12 82 GLY A C 1
ATOM 617 O O . GLY A 1 82 ? -14.598 -8.896 10.686 1.00 90.12 82 GLY A O 1
ATOM 618 N N . SER A 1 83 ? -12.397 -9.096 10.269 1.00 92.19 83 SER A N 1
ATOM 619 C CA . SER A 1 83 ? -12.019 -7.821 10.882 1.00 92.19 83 SER A CA 1
ATOM 620 C C . SER A 1 83 ? -12.321 -6.639 9.951 1.00 92.19 83 SER A C 1
ATOM 622 O O . SER A 1 83 ? -12.481 -6.771 8.740 1.00 92.19 83 SER A O 1
ATOM 624 N N . SER A 1 84 ? -12.391 -5.434 10.519 1.00 92.06 84 SER A N 1
ATOM 625 C CA . SER A 1 84 ? -12.486 -4.183 9.756 1.00 92.06 84 SER A CA 1
ATOM 626 C C . SER A 1 84 ? -11.224 -3.353 9.950 1.00 92.06 84 SER A C 1
ATOM 628 O O . SER A 1 84 ? -10.738 -3.205 11.070 1.00 92.06 84 SER A O 1
ATOM 630 N N . VAL A 1 85 ? -10.707 -2.772 8.867 1.00 92.69 85 VAL A N 1
ATOM 631 C CA . VAL A 1 85 ? -9.558 -1.861 8.919 1.00 92.69 85 VAL A CA 1
ATOM 632 C C . VAL A 1 85 ? -10.068 -0.441 9.126 1.00 92.69 85 VAL A C 1
ATOM 634 O O . VAL A 1 85 ? -10.815 0.081 8.301 1.00 92.69 85 VAL A O 1
ATOM 637 N N . VAL A 1 86 ? -9.650 0.202 10.214 1.00 95.06 86 VAL A N 1
ATOM 638 C CA . VAL A 1 86 ? -10.133 1.533 10.603 1.00 95.06 86 VAL A CA 1
ATOM 639 C C . VAL A 1 86 ? -8.965 2.501 10.755 1.00 95.06 86 VAL A C 1
ATOM 641 O O . VAL A 1 86 ? -7.966 2.195 11.404 1.00 95.06 86 VAL A O 1
ATOM 644 N N . VAL A 1 87 ? -9.103 3.699 10.187 1.00 94.81 87 VAL A N 1
ATOM 645 C CA . VAL A 1 87 ? -8.233 4.838 10.486 1.00 94.81 87 VAL A CA 1
ATOM 646 C C . VAL A 1 87 ? -8.865 5.629 11.615 1.00 94.81 87 VAL A C 1
ATOM 648 O O . VAL A 1 87 ? -9.916 6.246 11.439 1.00 94.81 87 VAL A O 1
ATOM 651 N N . ARG A 1 88 ? -8.199 5.639 12.770 1.00 96.38 88 ARG A N 1
ATOM 652 C CA . ARG A 1 88 ? -8.537 6.533 13.876 1.00 96.38 88 ARG A CA 1
ATOM 653 C C . ARG A 1 88 ? -7.748 7.832 13.744 1.00 96.38 88 ARG A C 1
ATOM 655 O O . ARG A 1 88 ? -6.517 7.817 13.706 1.00 96.38 88 ARG A O 1
ATOM 66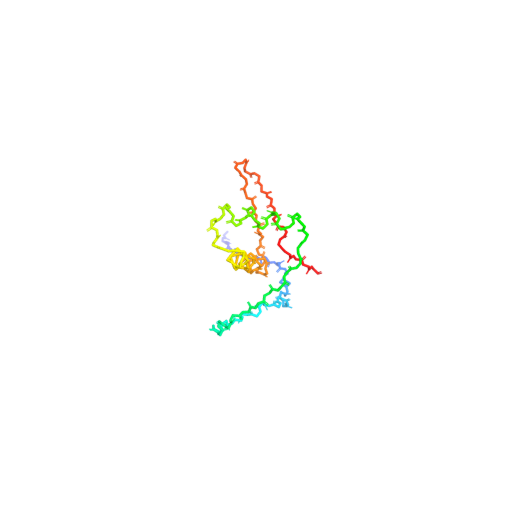2 N N . ARG A 1 89 ? -8.454 8.957 13.682 1.00 95.62 89 ARG A N 1
ATOM 663 C CA . ARG A 1 89 ? -7.870 10.302 13.637 1.00 95.62 89 ARG A CA 1
ATOM 664 C C . ARG A 1 89 ? -7.612 10.839 15.044 1.00 95.62 89 ARG A C 1
ATOM 666 O O . ARG A 1 89 ? -8.131 10.334 16.038 1.00 95.62 89 ARG A O 1
ATOM 673 N N . THR A 1 90 ? -6.805 11.893 15.130 1.00 97.00 90 THR A N 1
ATOM 674 C CA . THR A 1 90 ? -6.472 12.561 16.399 1.00 97.00 90 THR A CA 1
ATOM 675 C C . THR A 1 90 ? -7.674 13.230 17.061 1.00 97.00 90 THR A C 1
ATOM 677 O O . THR A 1 90 ? -7.671 13.407 18.275 1.00 97.00 90 THR A O 1
ATOM 680 N N . ASP A 1 91 ? -8.704 13.571 16.286 1.00 95.19 91 ASP A N 1
ATOM 681 C CA . ASP A 1 91 ? -9.980 14.104 16.774 1.00 95.19 91 ASP A CA 1
ATOM 682 C C . ASP A 1 91 ? -10.922 13.020 17.335 1.00 95.19 91 ASP A C 1
ATOM 684 O O . ASP A 1 91 ? -12.026 13.330 17.778 1.00 95.19 91 ASP A O 1
ATOM 688 N N . GLY A 1 92 ? -10.492 11.753 17.332 1.00 96.06 92 GLY A N 1
ATOM 689 C CA . GLY A 1 92 ? -11.274 10.610 17.796 1.00 96.06 92 GLY A CA 1
ATOM 690 C C . GLY A 1 92 ? -12.264 10.065 16.767 1.00 96.06 92 GLY A C 1
ATOM 691 O O . GLY A 1 92 ? -12.914 9.060 17.050 1.00 96.06 92 GLY A O 1
ATOM 692 N N . SER A 1 93 ? -12.375 10.676 15.583 1.00 96.06 93 SER A N 1
ATOM 693 C CA . SER A 1 93 ? -13.180 10.119 14.500 1.00 96.06 93 SER A CA 1
ATOM 694 C C . SER A 1 93 ? -12.536 8.860 13.925 1.00 96.06 93 SER A C 1
ATOM 696 O O . SER A 1 93 ? -11.310 8.709 13.876 1.00 96.06 93 SER A O 1
ATOM 698 N N . GLU A 1 94 ? -13.393 7.952 13.476 1.00 97.44 94 GLU A N 1
ATOM 699 C CA . GLU A 1 94 ? -13.006 6.688 12.871 1.00 97.44 94 GLU A CA 1
ATOM 700 C C . GLU A 1 94 ? -13.597 6.581 11.471 1.00 97.44 94 GLU A C 1
ATOM 702 O O . GLU A 1 94 ? -14.771 6.880 11.249 1.00 97.44 94 GLU A O 1
ATOM 707 N N . GLU A 1 95 ? -12.772 6.154 10.520 1.00 94.19 95 GLU A N 1
ATOM 708 C CA . GLU A 1 95 ? -13.191 5.862 9.154 1.00 94.19 95 GLU A CA 1
ATOM 709 C C . GLU A 1 95 ? -12.768 4.444 8.786 1.00 94.19 95 GLU A C 1
ATOM 711 O O . GLU A 1 95 ? -11.590 4.093 8.876 1.00 94.19 95 GLU A O 1
ATOM 716 N N . CYS A 1 96 ? -13.734 3.629 8.366 1.00 91.31 96 CYS A N 1
ATOM 717 C CA . CYS A 1 96 ? -13.457 2.293 7.861 1.00 91.31 96 CYS A CA 1
ATOM 718 C C . CYS A 1 96 ? -12.867 2.392 6.452 1.00 91.31 96 CYS A C 1
ATOM 720 O O . CYS A 1 96 ? -13.494 2.949 5.549 1.00 91.31 96 CYS A O 1
ATOM 722 N N . LEU A 1 97 ? -11.675 1.830 6.254 1.00 90.75 97 LEU A N 1
ATOM 723 C CA . LEU A 1 97 ? -11.057 1.749 4.940 1.00 90.75 97 LEU A CA 1
ATOM 724 C C . LEU A 1 97 ? -11.672 0.593 4.145 1.00 90.75 97 LEU A C 1
ATOM 726 O O . LEU A 1 97 ? -11.690 -0.538 4.634 1.00 90.75 97 LEU A O 1
ATOM 730 N N . PRO A 1 98 ? -12.121 0.832 2.903 1.00 85.75 98 PRO A N 1
ATOM 731 C CA . PRO A 1 98 ? -12.601 -0.232 2.038 1.00 85.75 98 PRO A CA 1
ATOM 732 C C . PRO A 1 98 ? -11.404 -0.986 1.442 1.00 85.75 98 PRO A C 1
ATOM 734 O O . PRO A 1 98 ? -10.946 -0.688 0.339 1.00 85.75 98 PRO A O 1
ATOM 737 N N . ILE A 1 99 ? -10.870 -1.959 2.179 1.00 87.19 99 ILE A N 1
ATOM 738 C CA . ILE A 1 99 ? -9.961 -2.964 1.616 1.00 87.19 99 ILE A CA 1
ATOM 739 C C . ILE A 1 99 ? -10.842 -4.004 0.927 1.00 87.19 99 ILE A C 1
ATOM 741 O O . ILE A 1 99 ? -11.786 -4.497 1.534 1.00 87.19 99 ILE A O 1
ATOM 745 N N . ALA A 1 100 ? -10.594 -4.240 -0.364 1.00 64.88 100 ALA A N 1
ATOM 746 C CA . ALA A 1 100 ? -11.508 -4.898 -1.294 1.00 64.88 100 ALA A CA 1
ATOM 747 C C . ALA A 1 100 ? -12.325 -6.052 -0.679 1.00 64.88 100 ALA A C 1
ATOM 749 O O . ALA A 1 100 ? -11.821 -7.154 -0.491 1.00 64.88 100 ALA A O 1
ATOM 750 N N . THR A 1 101 ? -13.617 -5.810 -0.460 1.00 52.31 101 THR A N 1
ATOM 751 C CA . THR A 1 101 ? -14.633 -6.861 -0.408 1.00 52.31 101 THR A CA 1
ATOM 752 C C . THR A 1 101 ? -15.426 -6.745 -1.702 1.00 52.31 101 THR A C 1
ATOM 754 O O . THR A 1 101 ? -16.339 -5.930 -1.818 1.00 52.31 101 THR A O 1
ATOM 757 N N . VAL A 1 102 ? -15.025 -7.497 -2.727 1.00 43.69 102 VAL A N 1
ATOM 758 C CA . VAL A 1 102 ? -15.965 -7.822 -3.803 1.00 43.69 102 VAL A CA 1
ATOM 759 C C . VAL A 1 102 ? -16.858 -8.910 -3.214 1.00 43.69 102 VAL A C 1
ATOM 761 O O . VAL A 1 102 ? -16.389 -10.031 -3.022 1.00 43.69 102 VAL A O 1
ATOM 764 N N . LEU A 1 103 ? -18.077 -8.530 -2.820 1.00 39.12 103 LEU A N 1
ATOM 765 C CA . LEU A 1 103 ? -19.171 -9.472 -2.560 1.00 39.12 103 LEU A CA 1
ATOM 766 C C . LEU A 1 103 ? -19.548 -10.201 -3.854 1.00 39.12 103 LEU A C 1
ATOM 768 O O . LEU A 1 103 ? -19.555 -9.532 -4.915 1.00 39.12 103 LEU A O 1
#

Secondary structure (DSSP, 8-state):
--------------------------------PPP-------HHHHHHHHHHHHHTT-SSHHHHHHHHHHHHHHHHHHHHTT---EEE-TTS-EEE-------